Protein AF-A0A397THW5-F1 (afdb_monomer_lite)

Radius of gyration: 15.43 Å; chains: 1; bounding box: 32×43×31 Å

Secondary structure (DSSP, 8-state):
----SSHHHHHTT---SS--S-------------HHHH-SSHHHHHHHHBT--SEEEEEEPTTSS-EEEEEESS-B---S-EE--SS-EEEEES-TT-GGG-EEEE----TTSEE--TTSS-EETTTTEE---TT---

pLDDT: mean 85.93, std 16.81, range [34.38, 98.38]

InterPro domains:
  IPR006571 TLDc domain [PF07534] (16-131)
  IPR006571 TLDc domain [PS51886] (1-138)

Structure (mmCIF, N/CA/C/O backbone):
data_AF-A0A397THW5-F1
#
_entry.id   AF-A0A397THW5-F1
#
loop_
_atom_site.group_PDB
_atom_site.id
_atom_site.type_symbol
_atom_site.label_atom_id
_atom_site.label_alt_id
_atom_site.label_comp_id
_atom_site.label_asym_id
_atom_site.label_entity_id
_atom_site.label_seq_id
_atom_site.pdbx_PDB_ins_code
_atom_site.Cartn_x
_atom_site.Cartn_y
_atom_site.Cartn_z
_atom_site.occupancy
_atom_site.B_iso_or_equiv
_atom_site.auth_seq_id
_atom_site.auth_comp_id
_atom_site.auth_asym_id
_atom_site.auth_atom_id
_atom_site.pdbx_PDB_model_num
ATOM 1 N N . MET A 1 1 ? 6.549 23.067 4.662 1.00 34.38 1 MET A N 1
ATOM 2 C CA . MET A 1 1 ? 5.571 21.996 4.944 1.00 34.38 1 MET A CA 1
ATOM 3 C C . MET A 1 1 ? 4.333 22.335 4.131 1.00 34.38 1 MET A C 1
ATOM 5 O O . MET A 1 1 ? 3.641 23.280 4.478 1.00 34.38 1 MET A O 1
ATOM 9 N N . SER A 1 2 ? 4.160 21.705 2.972 1.00 37.88 2 SER A N 1
ATOM 10 C CA . SER A 1 2 ? 3.080 21.997 2.023 1.00 37.88 2 SER A CA 1
ATOM 11 C C . SER A 1 2 ? 1.840 21.178 2.392 1.00 37.88 2 SER A C 1
ATOM 13 O O . SER A 1 2 ? 1.922 19.960 2.546 1.00 37.88 2 SER A O 1
ATOM 15 N N . THR A 1 3 ? 0.700 21.842 2.584 1.00 41.91 3 THR A N 1
ATOM 16 C CA . THR A 1 3 ? -0.600 21.200 2.812 1.00 41.91 3 THR A CA 1
ATOM 17 C C . THR A 1 3 ? -1.207 20.799 1.471 1.00 41.91 3 THR A C 1
ATOM 19 O O . THR A 1 3 ? -1.371 21.612 0.563 1.00 41.91 3 THR A O 1
ATOM 22 N N . PHE A 1 4 ? -1.539 19.523 1.323 1.00 51.22 4 PHE A N 1
ATOM 23 C CA . PHE A 1 4 ? -2.129 18.981 0.103 1.00 51.22 4 PHE A CA 1
ATOM 24 C C . PHE A 1 4 ? -3.614 18.699 0.346 1.00 51.22 4 PHE A C 1
ATOM 26 O O . PHE A 1 4 ? -3.966 17.980 1.276 1.00 51.22 4 PHE A O 1
ATOM 33 N N . LYS A 1 5 ? -4.492 19.252 -0.499 1.00 56.25 5 LYS A N 1
ATOM 34 C CA . LYS A 1 5 ? -5.951 19.163 -0.316 1.00 56.25 5 LYS A CA 1
ATOM 35 C C . LYS A 1 5 ? -6.543 17.782 -0.670 1.00 56.25 5 LYS A C 1
ATOM 37 O O . LYS A 1 5 ? -7.593 17.440 -0.136 1.00 56.25 5 LYS A O 1
ATOM 42 N N . HIS A 1 6 ? -5.896 16.986 -1.536 1.00 62.47 6 HIS A N 1
ATOM 43 C CA . HIS A 1 6 ? -6.419 15.701 -2.037 1.00 62.47 6 HIS A CA 1
ATOM 44 C C . HIS A 1 6 ? -5.306 14.683 -2.369 1.00 62.47 6 HIS A C 1
ATOM 46 O O . HIS A 1 6 ? -4.223 15.100 -2.781 1.00 62.47 6 HIS A O 1
ATOM 52 N N . PRO A 1 7 ? -5.571 13.359 -2.280 1.00 60.72 7 PRO A N 1
ATOM 53 C CA . PRO A 1 7 ? -4.563 12.311 -2.492 1.00 60.72 7 PRO A CA 1
ATOM 54 C C . PRO A 1 7 ? -3.960 12.273 -3.906 1.00 60.72 7 PRO A C 1
ATOM 56 O O . PRO A 1 7 ? -2.846 11.793 -4.076 1.00 60.72 7 PRO A O 1
ATOM 59 N N . TYR A 1 8 ? -4.640 12.811 -4.922 1.00 63.75 8 TYR A N 1
ATOM 60 C CA . TYR A 1 8 ? -4.096 12.902 -6.286 1.00 63.75 8 TYR A CA 1
ATOM 61 C C . TYR A 1 8 ? -2.912 13.870 -6.388 1.00 63.75 8 TYR A C 1
ATOM 63 O O . TYR A 1 8 ? -1.967 13.607 -7.123 1.00 63.75 8 TYR A O 1
ATOM 71 N N . ASN A 1 9 ? -2.901 14.933 -5.576 1.00 71.94 9 ASN A N 1
ATOM 72 C CA . ASN A 1 9 ? -1.784 15.879 -5.547 1.00 71.94 9 ASN A CA 1
ATOM 73 C C . ASN A 1 9 ? -0.501 15.218 -5.019 1.00 71.94 9 ASN A C 1
ATOM 75 O O . ASN A 1 9 ? 0.595 15.655 -5.357 1.00 71.94 9 ASN A O 1
ATOM 79 N N . TRP A 1 10 ? -0.636 14.170 -4.198 1.00 79.69 10 TRP A N 1
ATOM 80 C CA . TRP A 1 10 ? 0.488 13.369 -3.712 1.00 79.69 10 TRP A CA 1
ATOM 81 C C . TRP A 1 10 ? 1.070 12.470 -4.797 1.00 79.69 10 TRP A C 1
ATOM 83 O O . TRP A 1 10 ? 2.282 12.298 -4.864 1.00 79.69 10 TRP A O 1
ATOM 93 N N . ILE A 1 11 ? 0.209 11.918 -5.655 1.00 79.19 11 ILE A N 1
ATOM 94 C CA . ILE A 1 11 ? 0.622 11.067 -6.776 1.00 79.19 11 ILE A CA 1
ATOM 95 C C . ILE A 1 11 ? 1.362 11.908 -7.816 1.00 79.19 11 ILE A C 1
ATOM 97 O O . ILE A 1 11 ? 2.486 11.579 -8.185 1.00 79.19 11 ILE A O 1
ATOM 101 N N . ASP A 1 12 ? 0.768 13.029 -8.226 1.00 81.31 12 ASP A N 1
ATOM 102 C CA . ASP A 1 12 ? 1.334 13.881 -9.277 1.00 81.31 12 ASP A CA 1
ATOM 103 C C . ASP A 1 12 ? 2.454 14.803 -8.765 1.00 81.31 12 ASP A C 1
ATOM 105 O O . ASP A 1 12 ? 3.083 15.510 -9.551 1.00 81.31 12 ASP A O 1
ATOM 109 N N . LYS A 1 13 ? 2.698 14.826 -7.445 1.00 71.44 13 LYS A N 1
ATOM 110 C CA . LYS A 1 13 ? 3.645 15.733 -6.769 1.00 71.44 13 LYS A CA 1
ATOM 111 C C . LYS A 1 13 ? 3.409 17.210 -7.138 1.00 71.44 13 LYS A C 1
ATOM 113 O O . LYS A 1 13 ? 4.345 18.006 -7.173 1.00 71.44 13 LYS A O 1
ATOM 118 N N . ILE A 1 14 ? 2.157 17.587 -7.413 1.00 66.00 14 ILE A N 1
ATOM 119 C CA . ILE A 1 14 ? 1.796 18.951 -7.813 1.00 66.00 14 ILE A CA 1
ATOM 120 C C . ILE A 1 14 ? 1.754 19.840 -6.567 1.00 66.00 14 ILE A C 1
ATOM 122 O O . ILE A 1 14 ? 0.882 19.694 -5.704 1.00 66.00 14 ILE A O 1
ATOM 126 N N . GLU A 1 15 ? 2.673 20.803 -6.497 1.00 57.22 15 GLU A N 1
ATOM 127 C CA . GLU A 1 15 ? 2.537 21.958 -5.612 1.00 57.22 15 GLU A CA 1
ATOM 128 C C . GLU A 1 15 ? 1.458 22.875 -6.195 1.00 57.22 15 GLU A C 1
ATOM 130 O O . GLU A 1 15 ? 1.571 23.378 -7.314 1.00 57.22 15 GLU A O 1
ATOM 135 N N . ILE A 1 16 ? 0.351 23.036 -5.470 1.00 53.69 16 ILE A N 1
ATOM 136 C CA . ILE A 1 16 ? -0.778 23.842 -5.934 1.00 53.69 16 ILE A CA 1
ATOM 137 C C . ILE A 1 16 ? -0.309 25.296 -6.035 1.00 53.69 16 ILE A C 1
ATOM 139 O O . ILE A 1 16 ? -0.224 25.976 -5.016 1.00 53.69 16 ILE A O 1
ATOM 143 N N . GLN A 1 17 ? -0.040 25.783 -7.247 1.00 47.22 17 GLN A N 1
ATOM 144 C CA . GLN A 1 17 ? 0.037 27.224 -7.479 1.00 47.22 17 GLN A CA 1
ATOM 145 C C . GLN A 1 17 ? -1.161 27.812 -8.219 1.00 47.22 17 GLN A C 1
ATOM 147 O O . GLN A 1 17 ? -1.405 28.980 -7.990 1.00 47.22 17 GLN A O 1
ATOM 152 N N . ASN A 1 18 ? -1.965 27.086 -9.011 1.00 45.00 18 ASN A N 1
ATOM 153 C CA . ASN A 1 18 ? -3.065 27.730 -9.763 1.00 45.00 18 ASN A CA 1
ATOM 154 C C . ASN A 1 18 ? -4.191 26.769 -10.218 1.00 45.00 18 ASN A C 1
ATOM 156 O O . ASN A 1 18 ? -4.503 26.707 -11.404 1.00 45.00 18 ASN A O 1
ATOM 160 N N . TYR A 1 19 ? -4.815 25.996 -9.322 1.00 49.19 19 TYR A N 1
ATOM 161 C CA . TYR A 1 19 ? -5.926 25.098 -9.708 1.00 49.19 19 TYR A CA 1
ATOM 162 C C . TYR A 1 19 ? -7.155 25.245 -8.804 1.00 49.19 19 TYR A C 1
ATOM 164 O O . TYR A 1 19 ? -7.731 24.267 -8.338 1.00 49.19 19 TYR A O 1
ATOM 172 N N . ASP A 1 20 ? -7.555 26.483 -8.514 1.00 52.47 20 ASP A N 1
ATOM 173 C CA . ASP A 1 20 ? -8.619 26.745 -7.537 1.00 52.47 20 ASP A CA 1
ATOM 174 C C . ASP A 1 20 ? -10.061 26.550 -8.047 1.00 52.47 20 ASP A C 1
ATOM 176 O O . ASP A 1 20 ? -10.975 26.748 -7.261 1.00 52.47 20 ASP A O 1
ATOM 180 N N . ASN A 1 21 ? -10.337 26.109 -9.287 1.00 48.56 21 ASN A N 1
ATOM 181 C CA . ASN A 1 21 ? -11.726 26.155 -9.799 1.00 48.56 21 ASN A CA 1
ATOM 182 C C . ASN A 1 21 ? -12.295 24.917 -10.513 1.00 48.56 21 ASN A C 1
ATOM 184 O O . ASN A 1 21 ? -13.396 24.998 -11.053 1.00 48.56 21 ASN A O 1
ATOM 188 N N . VAL A 1 22 ? -11.654 23.746 -10.476 1.00 47.28 22 VAL A N 1
ATOM 189 C CA . VAL A 1 22 ? -12.297 22.517 -10.979 1.00 47.28 22 VAL A CA 1
ATOM 190 C C . VAL A 1 22 ? -11.992 21.358 -10.043 1.00 47.28 22 VAL A C 1
ATOM 192 O O . VAL A 1 22 ? -10.833 21.083 -9.747 1.00 47.28 22 VAL A O 1
ATOM 195 N N . ARG A 1 23 ? -13.035 20.640 -9.606 1.00 57.50 23 ARG A N 1
ATOM 196 C CA . ARG A 1 23 ? -12.937 19.296 -9.010 1.00 57.50 23 ARG A CA 1
ATOM 197 C C . ARG A 1 23 ? -12.432 18.300 -10.065 1.00 57.50 23 ARG A C 1
ATOM 199 O O . ARG A 1 23 ? -13.153 17.392 -10.465 1.00 57.50 23 ARG A O 1
ATOM 206 N N . TYR A 1 24 ? -11.226 18.510 -10.576 1.00 60.78 24 TYR A N 1
ATOM 207 C CA . TYR A 1 24 ? -10.581 17.600 -11.502 1.00 60.78 24 TYR A CA 1
ATOM 208 C C . TYR A 1 24 ? -9.935 16.495 -10.675 1.00 60.78 24 TYR A C 1
ATOM 210 O O . TYR A 1 24 ? -8.941 16.712 -9.987 1.00 60.78 24 TYR A O 1
ATOM 218 N N . THR A 1 25 ? -10.543 15.314 -10.692 1.00 66.06 25 THR A N 1
ATOM 219 C CA . THR A 1 25 ? -9.930 14.098 -10.162 1.00 66.06 25 THR A CA 1
ATOM 220 C C . THR A 1 25 ? -9.479 13.267 -11.362 1.00 66.06 25 THR A C 1
ATOM 222 O O . THR A 1 25 ? -10.320 12.579 -11.945 1.00 66.06 25 THR A O 1
ATOM 225 N N . PRO A 1 26 ? -8.195 13.336 -11.770 1.00 78.38 26 PRO A N 1
ATOM 226 C CA . PRO A 1 26 ? -7.704 12.648 -12.971 1.00 78.38 26 PRO A CA 1
ATOM 227 C C . PRO A 1 26 ? -7.829 11.125 -12.892 1.00 78.38 26 PRO A C 1
ATOM 229 O O . PRO A 1 26 ? -7.730 10.428 -13.899 1.00 78.38 26 PRO A O 1
ATOM 232 N N . TYR A 1 27 ? -8.058 10.604 -11.691 1.00 81.56 27 TYR A N 1
ATOM 233 C CA . TYR A 1 27 ? -8.062 9.187 -11.406 1.00 81.56 27 TYR A CA 1
ATOM 234 C C . TYR A 1 27 ? -9.432 8.735 -10.907 1.00 81.56 27 TYR A C 1
ATOM 236 O O . TYR A 1 27 ? -10.091 9.398 -10.102 1.00 81.56 27 TYR A O 1
ATOM 244 N N . LYS A 1 28 ? -9.826 7.543 -11.353 1.00 87.00 28 LYS A N 1
AT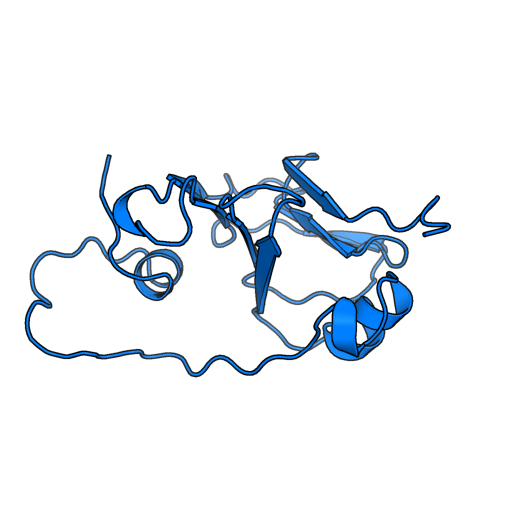OM 245 C CA . LYS A 1 28 ? -10.980 6.809 -10.842 1.00 87.00 28 LYS A CA 1
ATOM 246 C C . LYS A 1 28 ? -10.481 5.671 -9.961 1.00 87.00 28 LYS A C 1
ATOM 248 O O . LYS A 1 28 ? -9.896 4.713 -10.463 1.00 87.00 28 LYS A O 1
ATOM 253 N N . PHE A 1 29 ? -10.740 5.752 -8.661 1.00 89.00 29 PHE A N 1
ATOM 254 C CA . PHE A 1 29 ? -10.429 4.654 -7.750 1.00 89.00 29 PHE A CA 1
ATOM 255 C C . PHE A 1 29 ? -11.501 3.567 -7.810 1.00 89.00 29 PHE A C 1
ATOM 257 O O . PHE A 1 29 ? -12.691 3.842 -7.668 1.00 89.00 29 PHE A O 1
ATOM 264 N N . ASN A 1 30 ? -11.059 2.320 -7.967 1.00 94.25 30 ASN A N 1
ATOM 265 C CA . ASN A 1 30 ? -11.904 1.135 -7.865 1.00 94.25 30 ASN A CA 1
ATOM 266 C C . ASN A 1 30 ? -11.447 0.312 -6.654 1.00 94.25 30 ASN A C 1
ATOM 268 O O . ASN A 1 30 ? -10.264 0.003 -6.522 1.00 94.25 30 ASN A O 1
ATOM 272 N N . LEU A 1 31 ? -12.377 -0.052 -5.768 1.00 97.00 31 LEU A N 1
ATOM 273 C CA . LEU A 1 31 ? -12.061 -0.838 -4.574 1.00 97.00 31 LEU A CA 1
ATOM 274 C C . LEU A 1 31 ? -11.767 -2.302 -4.940 1.00 97.00 31 LEU A C 1
ATOM 276 O O . LEU A 1 31 ? -12.690 -3.065 -5.232 1.00 97.00 31 LEU A O 1
ATOM 280 N N . LEU A 1 32 ? -10.496 -2.703 -4.861 1.00 98.12 32 LEU A N 1
ATOM 281 C CA . LEU A 1 32 ? -10.051 -4.076 -5.142 1.00 98.12 32 LEU A CA 1
ATOM 282 C C . LEU A 1 32 ? -10.297 -5.031 -3.965 1.00 98.12 32 LEU A C 1
ATOM 284 O O . LEU A 1 32 ? -10.872 -6.104 -4.147 1.00 98.12 32 LEU A O 1
ATOM 288 N N . TYR A 1 33 ? -9.902 -4.617 -2.761 1.00 97.88 33 TYR A N 1
ATOM 289 C CA . TYR A 1 33 ? -9.907 -5.429 -1.544 1.00 97.88 33 TYR A CA 1
ATOM 290 C C . TYR A 1 33 ? -10.367 -4.607 -0.339 1.00 97.88 33 TYR A C 1
ATOM 292 O O . TYR A 1 33 ? -9.976 -3.451 -0.181 1.00 97.88 33 TYR A O 1
ATOM 300 N N . CYS A 1 34 ? -11.169 -5.214 0.532 1.00 97.38 34 CYS A N 1
ATOM 301 C CA . CYS A 1 34 ? -11.518 -4.679 1.840 1.00 97.38 34 CYS A CA 1
ATOM 302 C C . CYS A 1 34 ? -11.564 -5.824 2.856 1.00 97.38 34 CYS A C 1
ATOM 304 O O . CYS A 1 34 ? -12.355 -6.746 2.689 1.00 97.38 34 CYS A O 1
ATOM 306 N N . ALA A 1 35 ? -10.757 -5.758 3.919 1.00 95.44 35 ALA A N 1
ATOM 307 C CA . ALA A 1 35 ? -10.611 -6.855 4.883 1.00 95.44 35 ALA A CA 1
ATOM 308 C C . ALA A 1 35 ? -11.944 -7.315 5.506 1.00 95.44 35 ALA A C 1
ATOM 310 O O . ALA A 1 35 ? -12.160 -8.511 5.675 1.00 95.44 35 ALA A O 1
ATOM 311 N N . SER A 1 36 ? -12.868 -6.388 5.785 1.00 95.00 36 SER A N 1
ATOM 312 C CA . SER A 1 36 ? -14.193 -6.714 6.335 1.00 95.00 36 SER A CA 1
ATOM 313 C C . SER A 1 36 ? -15.144 -7.373 5.330 1.00 95.00 36 SER A C 1
ATOM 315 O O . SER A 1 36 ? -16.128 -7.979 5.741 1.00 95.00 36 SER A O 1
ATOM 317 N N . ARG A 1 37 ? -14.875 -7.252 4.023 1.00 97.56 37 ARG A N 1
ATOM 318 C CA . ARG A 1 37 ? -15.682 -7.838 2.940 1.00 97.56 37 ARG A CA 1
ATOM 319 C C . ARG A 1 37 ? -15.070 -9.127 2.399 1.00 97.56 37 ARG A C 1
ATOM 321 O O . ARG A 1 37 ? -15.786 -10.080 2.127 1.00 97.56 37 ARG A O 1
ATOM 328 N N . ASP A 1 38 ? -13.759 -9.119 2.186 1.00 96.81 38 ASP A N 1
ATOM 329 C CA . ASP A 1 38 ? -13.032 -10.143 1.432 1.00 96.81 38 ASP A CA 1
ATOM 330 C C . ASP A 1 38 ? -12.241 -11.104 2.341 1.00 96.81 38 ASP A C 1
ATOM 332 O O . ASP A 1 38 ? -11.649 -12.062 1.847 1.00 96.81 38 ASP A O 1
ATOM 336 N N . GLY A 1 39 ? -12.256 -10.868 3.658 1.00 94.75 39 GLY A N 1
ATOM 337 C CA . GLY A 1 39 ? -11.515 -11.631 4.661 1.00 94.75 39 GLY A CA 1
ATOM 338 C C . GLY A 1 39 ? -10.157 -11.006 4.979 1.00 94.75 39 GLY A C 1
ATOM 339 O O . GLY A 1 39 ? -9.446 -10.545 4.092 1.00 94.75 39 GLY A O 1
ATOM 340 N N . ASN A 1 40 ? -9.781 -11.008 6.257 1.00 92.75 40 ASN A N 1
ATOM 341 C CA . ASN A 1 40 ? -8.565 -10.367 6.756 1.00 92.75 40 ASN A CA 1
ATOM 342 C C . ASN A 1 40 ? -7.349 -11.312 6.674 1.00 92.75 40 ASN A C 1
ATOM 344 O O . ASN A 1 40 ? -6.822 -11.729 7.701 1.00 92.75 40 ASN A O 1
ATOM 348 N N . THR A 1 41 ? -6.930 -11.697 5.461 1.00 95.06 41 THR A N 1
ATOM 349 C CA . THR A 1 41 ? -5.786 -12.612 5.245 1.00 95.06 41 THR A CA 1
ATOM 350 C C . THR A 1 41 ? -4.876 -12.157 4.101 1.00 95.06 41 THR A C 1
ATOM 352 O O . THR A 1 41 ? -5.345 -11.528 3.150 1.00 95.06 41 THR A O 1
ATOM 355 N N . ALA A 1 42 ? -3.591 -12.540 4.145 1.00 95.06 42 ALA A N 1
ATOM 356 C CA . ALA A 1 42 ? -2.634 -12.289 3.056 1.00 95.06 42 ALA A CA 1
ATOM 357 C C . ALA A 1 42 ? -3.132 -12.889 1.735 1.00 95.06 42 ALA A C 1
ATOM 359 O O . ALA A 1 42 ? -3.149 -12.223 0.704 1.00 95.06 42 ALA A O 1
ATOM 360 N N . ALA A 1 43 ? -3.632 -14.127 1.787 1.00 96.06 43 ALA A N 1
ATOM 361 C CA . ALA A 1 43 ? -4.171 -14.818 0.623 1.00 96.06 43 ALA A CA 1
ATOM 362 C C . ALA A 1 43 ? -5.348 -14.059 -0.017 1.00 96.06 43 ALA A C 1
ATOM 364 O O . ALA A 1 43 ? -5.419 -13.951 -1.242 1.00 96.06 43 ALA A O 1
ATOM 365 N N . ALA A 1 44 ? -6.263 -13.504 0.787 1.00 96.88 44 ALA A N 1
ATOM 366 C CA . ALA A 1 44 ? -7.374 -12.700 0.278 1.00 96.88 44 ALA A CA 1
ATOM 367 C C . ALA A 1 44 ? -6.896 -11.387 -0.360 1.00 96.88 44 ALA A C 1
ATOM 369 O O . ALA A 1 44 ? -7.393 -11.012 -1.427 1.00 96.88 44 ALA A O 1
ATOM 370 N N . PHE A 1 45 ? -5.915 -10.722 0.258 1.00 97.12 45 PHE A N 1
ATOM 371 C CA . PHE A 1 45 ? -5.287 -9.523 -0.291 1.00 97.12 45 PHE A CA 1
ATOM 372 C C . PHE A 1 45 ? -4.626 -9.808 -1.647 1.00 97.12 45 PHE A C 1
ATOM 374 O O . PHE A 1 45 ? -5.011 -9.202 -2.648 1.00 97.12 45 PHE A O 1
ATOM 381 N N . HIS A 1 46 ? -3.710 -10.777 -1.716 1.00 97.31 46 HIS A N 1
ATOM 382 C CA . HIS A 1 46 ? -2.972 -11.102 -2.940 1.00 97.31 46 HIS A CA 1
ATOM 383 C C . HIS A 1 46 ? -3.884 -11.575 -4.070 1.00 97.31 46 HIS A C 1
ATOM 385 O O . HIS A 1 46 ? -3.759 -11.115 -5.203 1.00 97.31 46 HIS A O 1
ATOM 391 N N . LYS A 1 47 ? -4.909 -12.382 -3.760 1.00 98.12 47 LYS A N 1
ATOM 392 C CA . LYS A 1 47 ? -5.918 -12.807 -4.744 1.00 98.12 47 LYS A CA 1
ATOM 393 C C . LYS A 1 47 ? -6.615 -11.632 -5.443 1.00 98.12 47 LYS A C 1
ATOM 395 O O . LYS A 1 47 ? -7.096 -11.783 -6.567 1.00 98.12 47 LYS A O 1
ATOM 400 N N . LYS A 1 48 ? -6.734 -10.480 -4.778 1.00 98.19 48 LYS A N 1
ATOM 401 C CA . LYS A 1 48 ? -7.446 -9.299 -5.289 1.00 98.19 48 LYS A CA 1
ATOM 402 C C . LYS A 1 48 ? -6.513 -8.225 -5.845 1.00 98.19 48 LYS A C 1
ATOM 404 O O . LYS A 1 48 ? -6.893 -7.560 -6.809 1.00 98.19 48 LYS A O 1
ATOM 409 N N . CYS A 1 49 ? -5.344 -8.047 -5.239 1.00 97.81 49 CYS A N 1
ATOM 410 C CA . CYS A 1 49 ? -4.464 -6.903 -5.469 1.00 97.81 49 CYS A CA 1
ATOM 411 C C . CYS A 1 49 ? -3.256 -7.210 -6.356 1.00 97.81 49 CYS A C 1
ATOM 413 O O . CYS A 1 49 ? -2.701 -6.273 -6.934 1.00 97.81 49 CYS A O 1
ATOM 415 N N . ASP A 1 50 ? -2.859 -8.477 -6.496 1.00 98.38 50 ASP A N 1
ATOM 416 C CA . ASP A 1 50 ? -1.695 -8.812 -7.311 1.00 98.38 50 ASP A CA 1
ATOM 417 C C . ASP A 1 50 ? -1.941 -8.522 -8.797 1.00 98.38 50 ASP A C 1
ATOM 419 O O . ASP A 1 50 ? -3.027 -8.762 -9.341 1.00 98.38 50 ASP A O 1
ATOM 423 N N . ASN A 1 51 ? -0.904 -8.003 -9.455 1.00 98.00 51 ASN A N 1
ATOM 424 C CA . ASN A 1 51 ? -0.859 -7.665 -10.877 1.00 98.00 51 ASN A CA 1
ATOM 425 C C . ASN A 1 51 ? -1.952 -6.671 -11.315 1.00 98.00 51 ASN A C 1
ATOM 427 O O . ASN A 1 51 ? -2.458 -6.721 -12.438 1.00 98.00 51 ASN A O 1
ATOM 431 N N . LYS A 1 52 ? -2.381 -5.784 -10.404 1.00 97.44 52 LYS A N 1
ATOM 432 C CA . LYS A 1 52 ? -3.372 -4.723 -10.679 1.00 97.44 52 LYS A CA 1
ATOM 433 C C . LYS A 1 52 ? -2.748 -3.361 -10.973 1.00 97.44 52 LYS A C 1
ATOM 435 O O . LYS A 1 52 ? -3.484 -2.393 -11.151 1.00 97.44 52 LYS A O 1
ATOM 440 N N . GLY A 1 53 ? -1.420 -3.294 -11.048 1.00 96.19 53 GLY A N 1
ATOM 441 C CA . GLY A 1 53 ? -0.693 -2.039 -11.167 1.00 96.19 53 GLY A CA 1
ATOM 442 C C . GLY A 1 53 ? -0.806 -1.183 -9.905 1.00 96.19 53 GLY A C 1
ATOM 443 O O . GLY A 1 53 ? -0.987 -1.695 -8.789 1.00 96.19 53 GLY A O 1
ATOM 444 N N . ALA A 1 54 ? -0.686 0.128 -10.117 1.00 96.38 54 ALA A N 1
ATOM 445 C CA . ALA A 1 54 ? -0.596 1.101 -9.045 1.00 96.38 54 ALA A CA 1
ATOM 446 C C . ALA A 1 54 ? -1.826 1.062 -8.134 1.00 96.38 54 ALA A C 1
ATOM 448 O O . ALA A 1 54 ? -2.971 1.000 -8.590 1.00 96.38 5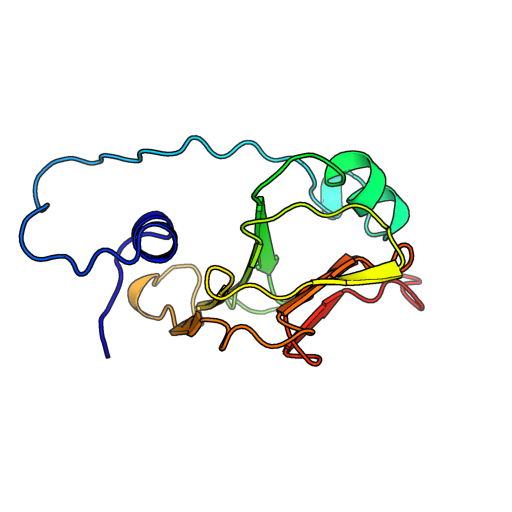4 ALA A O 1
ATOM 449 N N . ASN A 1 55 ? -1.596 1.113 -6.826 1.00 95.12 55 ASN A N 1
ATOM 450 C CA . ASN A 1 55 ? -2.660 1.031 -5.837 1.00 95.12 55 ASN A CA 1
ATOM 451 C C . ASN A 1 55 ? -2.384 1.913 -4.623 1.00 95.12 55 ASN A C 1
ATOM 453 O O . ASN A 1 55 ? -1.243 2.212 -4.278 1.00 95.12 55 ASN A O 1
ATOM 457 N N . ILE A 1 56 ? -3.470 2.311 -3.967 1.00 96.69 56 ILE A N 1
ATOM 458 C CA . ILE A 1 56 ? -3.441 3.002 -2.686 1.00 96.69 56 ILE A CA 1
ATOM 459 C C . ILE A 1 56 ? -4.040 2.093 -1.617 1.00 96.69 56 ILE A C 1
ATOM 461 O O . ILE A 1 56 ? -5.101 1.494 -1.801 1.00 96.69 56 ILE A O 1
ATOM 465 N N . VAL A 1 57 ? -3.346 1.996 -0.493 1.00 97.56 57 VAL A N 1
ATOM 466 C CA . VAL A 1 57 ? -3.748 1.229 0.680 1.00 97.56 57 VAL A CA 1
ATOM 467 C C . VAL A 1 57 ? -4.204 2.212 1.745 1.00 97.56 57 VAL A C 1
ATOM 469 O O . VAL A 1 57 ? -3.496 3.169 2.048 1.00 97.56 57 VAL A O 1
ATOM 472 N N . VAL A 1 58 ? -5.386 1.969 2.310 1.00 96.69 58 VAL A N 1
ATOM 473 C CA . VAL A 1 58 ? -5.988 2.792 3.365 1.00 96.69 58 VAL A CA 1
ATOM 474 C C . VAL A 1 58 ? -6.303 1.897 4.556 1.00 96.69 58 VAL A C 1
ATOM 476 O O . VAL A 1 58 ? -7.024 0.909 4.424 1.00 96.69 58 VAL A O 1
ATOM 479 N N . ILE A 1 59 ? -5.766 2.248 5.720 1.00 96.06 59 ILE A N 1
ATOM 480 C CA . ILE A 1 59 ? -5.863 1.478 6.959 1.00 96.06 59 ILE A CA 1
ATOM 481 C C . ILE A 1 59 ? -6.463 2.384 8.030 1.00 96.06 59 ILE A C 1
ATOM 483 O O . ILE A 1 59 ? -5.923 3.446 8.339 1.00 96.06 59 ILE A O 1
ATOM 487 N N . LYS A 1 60 ? -7.579 1.954 8.619 1.00 94.75 60 LYS A N 1
ATOM 488 C CA . LYS A 1 60 ? -8.175 2.614 9.783 1.00 94.75 60 LYS A CA 1
ATOM 489 C C . LYS A 1 60 ? -7.650 1.963 11.058 1.00 94.75 60 LYS A C 1
ATOM 491 O O . LYS A 1 60 ? -7.773 0.750 11.219 1.00 94.75 60 LYS A O 1
ATOM 496 N N . ILE A 1 61 ? -7.134 2.769 11.980 1.00 93.94 61 ILE A N 1
ATOM 497 C CA . ILE A 1 61 ? -6.697 2.278 13.288 1.00 93.94 61 ILE A CA 1
ATOM 498 C C . ILE A 1 61 ? -7.926 1.988 14.162 1.00 93.94 61 ILE A C 1
ATOM 500 O O . ILE A 1 61 ? -8.849 2.801 14.262 1.00 93.94 61 ILE A O 1
ATOM 504 N N . LYS A 1 62 ? -7.964 0.803 14.782 1.00 92.94 62 LYS A N 1
ATOM 505 C CA . LYS A 1 62 ? -9.061 0.396 15.672 1.00 92.94 62 LYS A CA 1
ATOM 506 C C . LYS A 1 62 ? -9.167 1.381 16.841 1.00 92.94 62 LYS A C 1
ATOM 508 O O . LYS A 1 62 ? -8.156 1.787 17.401 1.00 92.94 62 LYS A O 1
ATOM 513 N N . ASN A 1 63 ? -10.396 1.748 17.206 1.00 94.50 63 ASN A N 1
ATOM 514 C CA . ASN A 1 63 ? -10.694 2.684 18.299 1.00 94.50 63 ASN A CA 1
ATOM 515 C C . ASN A 1 63 ? -10.048 4.077 18.143 1.00 94.50 63 ASN A C 1
ATOM 517 O O . ASN A 1 63 ? -9.790 4.753 19.134 1.00 94.50 63 ASN A O 1
ATOM 521 N N . SER A 1 64 ? -9.798 4.510 16.905 1.00 94.25 64 SER A N 1
ATOM 522 C CA . SER A 1 64 ? -9.243 5.825 16.592 1.00 94.25 64 SER A CA 1
ATOM 523 C C . SER A 1 64 ? -9.877 6.405 15.322 1.00 94.25 64 SER A C 1
ATOM 525 O O . SER A 1 64 ? -10.399 5.675 14.470 1.00 94.25 64 SER A O 1
ATOM 527 N N . ASP A 1 65 ? -9.825 7.731 15.193 1.00 92.88 65 ASP A N 1
ATOM 528 C CA . ASP A 1 65 ? -10.130 8.447 13.948 1.00 92.88 65 ASP A CA 1
ATOM 529 C C . ASP A 1 65 ? -8.918 8.541 13.012 1.00 92.88 65 ASP A C 1
ATOM 531 O O . ASP A 1 65 ? -9.030 9.090 11.913 1.00 92.88 65 ASP A O 1
ATOM 535 N N . GLN A 1 66 ? -7.781 7.976 13.424 1.00 94.69 66 GLN A N 1
ATOM 536 C CA . GLN A 1 66 ? -6.562 7.944 12.639 1.00 94.69 66 GLN A CA 1
ATOM 537 C C . GLN A 1 66 ? -6.685 6.999 11.438 1.00 94.69 66 GLN A C 1
ATOM 539 O O . GLN A 1 66 ? -7.108 5.841 11.550 1.00 94.69 66 GLN A O 1
ATOM 544 N N . ILE A 1 67 ? -6.235 7.499 10.291 1.00 95.62 67 ILE A N 1
ATOM 545 C CA . ILE A 1 67 ? -6.049 6.740 9.058 1.00 95.62 67 ILE A CA 1
ATOM 546 C C . ILE A 1 67 ? -4.564 6.772 8.710 1.00 95.62 67 ILE A C 1
ATOM 548 O O . ILE A 1 67 ? -3.938 7.829 8.745 1.00 95.62 67 ILE A O 1
ATOM 552 N N . ILE A 1 68 ? -4.005 5.624 8.350 1.00 96.62 68 ILE A N 1
ATOM 553 C CA . ILE A 1 68 ? -2.672 5.521 7.751 1.00 96.62 68 ILE A CA 1
ATOM 554 C C . ILE A 1 68 ? -2.777 4.806 6.410 1.00 96.62 68 ILE A C 1
ATOM 556 O O . ILE A 1 68 ? -3.792 4.177 6.104 1.00 96.62 68 ILE A O 1
ATOM 560 N N . GLY A 1 69 ? -1.735 4.882 5.599 1.00 96.88 69 GLY A N 1
ATOM 561 C CA . GLY A 1 69 ? -1.739 4.197 4.322 1.00 96.88 69 GLY A CA 1
ATOM 562 C C . GLY A 1 69 ? -0.498 4.459 3.501 1.00 96.88 69 GLY A C 1
ATOM 563 O O . GLY A 1 69 ? 0.443 5.110 3.952 1.00 96.88 69 GLY A O 1
ATOM 564 N N . GLY A 1 70 ? -0.519 3.958 2.274 1.00 97.06 70 GLY A N 1
ATOM 565 C CA . GLY A 1 70 ? 0.566 4.164 1.332 1.00 97.06 70 GLY A CA 1
ATOM 566 C C . GLY A 1 70 ? 0.138 3.940 -0.105 1.00 97.06 70 GLY A C 1
ATOM 567 O O . GLY A 1 70 ? -0.849 3.258 -0.379 1.00 97.06 70 GLY A O 1
ATOM 568 N N . TYR A 1 71 ? 0.881 4.545 -1.018 1.00 97.38 71 TYR A N 1
ATOM 569 C CA . TYR A 1 71 ? 0.725 4.390 -2.453 1.00 97.38 71 TYR A CA 1
ATOM 570 C C . TYR A 1 71 ? 1.884 3.574 -3.011 1.00 97.38 71 TYR A C 1
ATOM 572 O O . TYR A 1 71 ? 3.054 3.911 -2.811 1.00 97.38 71 TYR A O 1
ATOM 580 N N . ASN A 1 72 ? 1.546 2.489 -3.701 1.00 97.44 72 ASN A N 1
ATOM 581 C CA . ASN A 1 72 ? 2.475 1.676 -4.462 1.00 97.44 72 ASN A CA 1
ATOM 582 C C . ASN A 1 72 ? 2.313 2.039 -5.951 1.00 97.44 72 ASN A C 1
ATOM 584 O O . ASN A 1 72 ? 1.271 1.710 -6.516 1.00 97.44 72 ASN A O 1
ATOM 588 N N . PRO A 1 73 ? 3.301 2.698 -6.590 1.00 97.00 73 PRO A N 1
ATOM 589 C CA . PRO A 1 73 ? 3.253 3.035 -8.016 1.00 97.00 73 PRO A CA 1
ATOM 590 C C . PRO A 1 73 ? 3.532 1.832 -8.927 1.00 97.00 73 PRO A C 1
ATOM 592 O O . PRO A 1 73 ? 3.354 1.925 -10.138 1.00 97.00 73 PRO A O 1
ATOM 595 N N . LEU A 1 74 ? 4.029 0.731 -8.359 1.00 96.50 74 LEU A N 1
ATOM 596 C CA . LEU A 1 74 ? 4.288 -0.521 -9.058 1.00 96.50 74 LEU A CA 1
ATOM 597 C C . LEU A 1 74 ? 3.036 -1.401 -8.952 1.00 96.50 74 LEU A C 1
ATOM 599 O O . LEU A 1 74 ? 1.916 -0.913 -8.972 1.00 96.50 74 LEU A O 1
ATOM 603 N N . GLU A 1 75 ? 3.218 -2.703 -8.803 1.00 96.69 75 GLU A N 1
ATOM 604 C CA . GLU A 1 75 ? 2.169 -3.664 -8.487 1.00 96.69 75 GLU A CA 1
ATOM 605 C C . GLU A 1 75 ? 2.595 -4.504 -7.280 1.00 96.69 75 GLU A C 1
ATOM 607 O O . GLU A 1 75 ? 3.784 -4.581 -6.953 1.00 96.69 75 GLU A O 1
ATOM 612 N N . TRP A 1 76 ? 1.627 -5.146 -6.631 1.00 97.81 76 TRP A N 1
ATOM 613 C CA . TRP A 1 76 ? 1.902 -6.322 -5.804 1.00 97.81 76 TRP A CA 1
ATOM 614 C C . TRP A 1 76 ? 1.962 -7.546 -6.717 1.00 97.81 76 TRP A C 1
ATOM 616 O O . TRP A 1 76 ? 1.260 -7.585 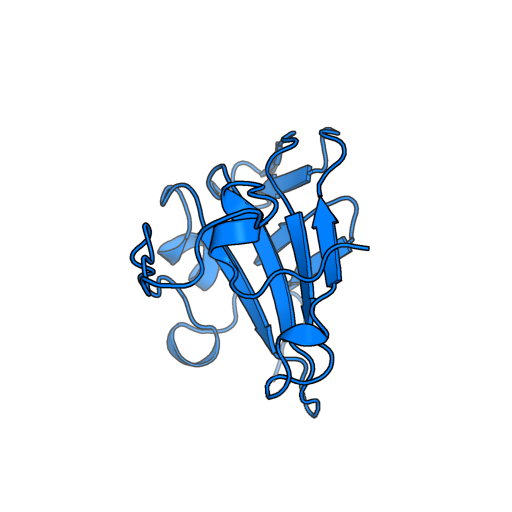-7.726 1.00 97.81 76 TRP A O 1
ATOM 626 N N . ASN A 1 77 ? 2.809 -8.522 -6.409 1.00 96.81 77 ASN A N 1
ATOM 627 C CA . ASN A 1 77 ? 2.997 -9.690 -7.276 1.00 96.81 77 ASN A CA 1
ATOM 628 C C . ASN A 1 77 ? 3.429 -10.965 -6.534 1.00 96.81 77 ASN A C 1
ATOM 630 O O . ASN A 1 77 ? 3.795 -11.935 -7.195 1.00 96.81 77 ASN A O 1
ATOM 634 N N . SER A 1 78 ? 3.431 -10.963 -5.195 1.00 97.06 78 SER A N 1
ATOM 635 C CA . SER A 1 78 ? 3.841 -12.117 -4.378 1.00 97.06 78 SER A CA 1
ATOM 636 C C . SER A 1 78 ? 5.197 -12.731 -4.771 1.00 97.06 78 SER A C 1
ATOM 638 O O . SER A 1 78 ? 5.383 -13.937 -4.646 1.00 97.06 78 SER A O 1
ATOM 640 N N . SER A 1 79 ? 6.142 -11.937 -5.289 1.00 97.25 79 SER A N 1
ATOM 641 C CA . SER A 1 79 ? 7.420 -12.456 -5.794 1.00 97.25 79 SER A CA 1
ATOM 642 C C . SER A 1 79 ? 8.445 -12.778 -4.707 1.00 97.25 79 SER A C 1
ATOM 644 O O . SER A 1 79 ? 9.544 -13.214 -5.031 1.00 97.25 79 SER A O 1
ATOM 646 N N . ASP A 1 80 ? 8.120 -12.522 -3.440 1.00 97.19 80 ASP A N 1
ATOM 647 C CA . ASP A 1 80 ? 9.024 -12.634 -2.294 1.00 97.19 80 ASP A CA 1
ATOM 648 C C . ASP A 1 80 ? 10.296 -11.778 -2.432 1.00 97.19 80 ASP A C 1
ATOM 650 O O . ASP A 1 80 ? 11.372 -12.118 -1.940 1.00 97.19 80 ASP A O 1
ATOM 654 N N . THR A 1 81 ? 10.165 -10.620 -3.089 1.00 96.88 81 THR A N 1
ATOM 655 C CA . THR A 1 81 ? 11.264 -9.672 -3.316 1.00 96.88 81 THR A CA 1
ATOM 656 C C . THR A 1 81 ? 10.913 -8.254 -2.890 1.00 96.88 81 THR A C 1
ATOM 658 O O . THR A 1 81 ? 9.754 -7.833 -2.931 1.00 96.88 81 THR A O 1
ATOM 661 N N . ASP A 1 82 ? 11.949 -7.477 -2.599 1.00 97.31 82 ASP A N 1
ATOM 662 C CA . ASP A 1 82 ? 11.843 -6.038 -2.393 1.00 97.31 82 ASP A CA 1
ATOM 663 C C . ASP A 1 82 ? 11.944 -5.278 -3.728 1.00 97.31 82 ASP A C 1
ATOM 665 O O . ASP A 1 82 ? 12.562 -5.743 -4.691 1.00 97.31 82 ASP A O 1
ATOM 669 N N . ARG A 1 83 ? 11.314 -4.103 -3.807 1.00 96.94 83 ARG A N 1
ATOM 670 C CA . ARG A 1 83 ? 11.282 -3.253 -4.999 1.00 96.94 83 ARG A CA 1
ATOM 671 C C . ARG A 1 83 ? 1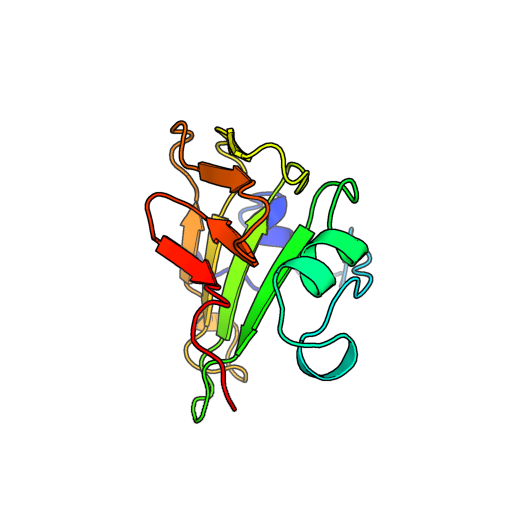1.580 -1.801 -4.645 1.00 96.94 83 ARG A C 1
ATOM 673 O O . ARG A 1 83 ? 10.921 -1.196 -3.798 1.00 96.94 83 ARG A O 1
ATOM 680 N N . ALA A 1 84 ? 12.541 -1.224 -5.363 1.00 97.50 84 ALA A N 1
ATOM 681 C CA . ALA A 1 84 ? 12.906 0.182 -5.253 1.00 97.50 84 ALA A CA 1
ATOM 682 C C . ALA A 1 84 ? 11.974 1.082 -6.071 1.00 97.50 84 ALA A C 1
ATOM 684 O O . ALA A 1 84 ? 11.679 0.794 -7.230 1.00 97.50 84 ALA A O 1
ATOM 685 N N . THR A 1 85 ? 11.557 2.209 -5.493 1.00 97.19 85 THR A N 1
ATOM 686 C CA . THR A 1 85 ? 10.886 3.294 -6.222 1.00 97.19 85 THR A CA 1
ATOM 687 C C . THR A 1 85 ? 10.953 4.599 -5.429 1.00 97.19 85 THR A C 1
ATOM 689 O O . THR A 1 85 ? 10.895 4.583 -4.203 1.00 97.19 85 THR A O 1
ATOM 692 N N . LYS A 1 86 ? 11.078 5.738 -6.122 1.00 96.06 86 LYS A N 1
ATOM 693 C CA . LYS A 1 86 ? 11.005 7.095 -5.536 1.00 96.06 86 LYS A CA 1
ATOM 694 C C . LYS A 1 86 ? 9.592 7.690 -5.585 1.00 96.06 86 LYS A C 1
ATOM 696 O O . LYS A 1 86 ? 9.368 8.821 -5.147 1.00 96.06 86 LYS A O 1
ATOM 701 N N . ASP A 1 87 ? 8.654 6.951 -6.165 1.00 95.88 87 ASP A N 1
ATOM 702 C CA . ASP A 1 87 ? 7.287 7.413 -6.403 1.00 95.88 87 ASP A CA 1
ATOM 703 C C . ASP A 1 87 ? 6.282 6.766 -5.449 1.00 95.88 87 ASP A C 1
ATOM 705 O O . ASP A 1 87 ? 5.107 7.123 -5.467 1.00 95.88 87 ASP A O 1
ATOM 709 N N . SER A 1 88 ? 6.728 5.850 -4.579 1.00 96.75 88 SER A N 1
ATOM 710 C CA . SER A 1 88 ? 5.915 5.420 -3.445 1.00 96.75 88 SER A CA 1
ATOM 711 C C . SER A 1 88 ? 5.946 6.454 -2.329 1.00 96.75 88 SER A C 1
ATOM 713 O O . SER A 1 88 ? 6.916 7.197 -2.141 1.00 96.75 88 SER A O 1
ATOM 715 N N . PHE A 1 89 ? 4.866 6.478 -1.562 1.00 96.00 89 PHE A N 1
ATOM 716 C CA . PHE A 1 89 ? 4.761 7.286 -0.360 1.00 96.00 89 PHE A CA 1
ATOM 717 C C . PHE A 1 89 ? 3.887 6.595 0.674 1.00 96.00 89 PHE A C 1
ATOM 719 O O . PHE A 1 89 ? 3.028 5.780 0.338 1.00 96.00 89 PHE A O 1
ATOM 726 N N . ILE A 1 90 ? 4.084 6.968 1.930 1.00 96.94 90 ILE A N 1
ATOM 727 C CA . ILE A 1 90 ? 3.187 6.655 3.038 1.00 96.94 90 ILE A CA 1
ATOM 728 C C . ILE A 1 90 ? 2.540 7.938 3.540 1.00 96.94 90 ILE A C 1
ATOM 730 O O . ILE A 1 90 ? 3.099 9.028 3.399 1.00 96.94 90 ILE A O 1
ATOM 734 N N . PHE A 1 91 ? 1.364 7.819 4.140 1.00 95.06 91 PHE A N 1
ATOM 735 C CA . PHE A 1 91 ? 0.667 8.954 4.722 1.00 95.06 91 PHE A CA 1
ATOM 736 C C . PHE A 1 91 ? -0.005 8.595 6.044 1.00 95.06 91 PHE A C 1
ATOM 738 O O . PHE A 1 91 ? -0.320 7.435 6.322 1.00 95.06 91 PHE A O 1
ATOM 745 N N . SER A 1 92 ? -0.252 9.620 6.854 1.00 95.00 92 SER A N 1
ATOM 746 C CA . SER A 1 92 ? -1.076 9.532 8.054 1.00 95.00 92 SER A CA 1
ATOM 747 C C . SER A 1 92 ? -1.987 10.746 8.175 1.00 95.00 92 SER A C 1
ATOM 749 O O . SER A 1 92 ? -1.601 11.865 7.855 1.00 95.00 92 SER A O 1
ATOM 751 N N . ILE A 1 93 ? -3.213 10.514 8.627 1.00 93.94 93 ILE A N 1
ATOM 752 C CA . ILE A 1 93 ? -4.242 11.518 8.884 1.00 93.94 93 ILE A CA 1
ATOM 753 C C . ILE A 1 93 ? -4.702 11.280 10.317 1.00 93.94 93 ILE A C 1
ATOM 755 O O . ILE A 1 93 ? -5.223 10.209 10.626 1.00 93.94 93 ILE A O 1
ATOM 759 N N . THR A 1 94 ? -4.483 12.247 11.204 1.00 91.56 94 THR A N 1
ATOM 760 C CA . THR A 1 94 ? -4.779 12.082 12.638 1.00 91.56 94 THR A CA 1
ATOM 761 C C . THR A 1 94 ? -6.281 12.054 12.904 1.00 91.56 94 THR A C 1
ATOM 763 O O . THR A 1 94 ? -6.743 11.320 13.773 1.00 91.56 94 THR A O 1
ATOM 766 N N . ASN A 1 95 ? -7.043 12.839 12.143 1.00 89.38 95 ASN A N 1
ATOM 767 C CA . ASN A 1 95 ? -8.492 12.915 12.240 1.00 89.38 95 ASN A CA 1
ATOM 768 C C . ASN A 1 95 ? -9.097 12.751 10.845 1.00 89.38 95 ASN A C 1
ATOM 770 O O . ASN A 1 95 ? -8.933 13.619 9.993 1.00 89.38 95 ASN A O 1
ATOM 774 N N . LYS A 1 96 ? -9.837 11.662 10.616 1.00 84.00 96 LYS A N 1
ATOM 775 C CA . LYS A 1 96 ? -10.520 11.381 9.340 1.00 84.00 96 LYS A CA 1
ATOM 776 C C . LYS A 1 96 ? -11.426 12.515 8.829 1.00 84.00 96 LYS A C 1
ATOM 778 O O . LYS A 1 96 ? -11.701 12.562 7.634 1.00 84.00 96 LYS A O 1
ATOM 783 N N . ASN A 1 97 ? -11.906 13.392 9.715 1.00 86.25 97 ASN A N 1
ATOM 784 C CA . ASN A 1 97 ? -12.754 14.535 9.367 1.00 86.25 97 ASN A CA 1
ATOM 785 C C . ASN A 1 97 ? -11.942 15.797 9.016 1.00 86.25 97 ASN A C 1
ATOM 787 O O . ASN A 1 97 ? -12.515 16.760 8.514 1.00 86.25 97 ASN A O 1
ATOM 791 N N . ASP A 1 98 ? -10.629 15.798 9.263 1.00 85.56 98 ASP A N 1
ATOM 792 C CA . ASP A 1 98 ? -9.708 16.890 8.947 1.00 85.56 98 ASP A CA 1
ATOM 793 C C . ASP A 1 98 ? -8.555 16.393 8.062 1.00 85.56 98 ASP A C 1
ATOM 795 O O . ASP A 1 98 ? -7.478 15.999 8.525 1.00 85.56 98 ASP A O 1
ATOM 799 N N . LEU A 1 99 ? -8.776 16.449 6.749 1.00 77.31 99 LEU A N 1
ATOM 800 C CA . LEU A 1 99 ? -7.772 16.066 5.756 1.00 77.31 99 LEU A CA 1
ATOM 801 C C . LEU A 1 99 ? -6.572 17.028 5.708 1.00 77.31 99 LEU A C 1
ATOM 803 O O . LEU A 1 99 ? -5.540 16.654 5.159 1.00 77.31 99 LEU A O 1
ATOM 807 N N . GLN A 1 100 ? -6.658 18.229 6.301 1.00 78.38 100 GLN A N 1
ATOM 808 C CA . GLN A 1 100 ? -5.512 19.146 6.386 1.00 78.38 100 GLN A CA 1
ATOM 809 C C . GLN A 1 100 ? -4.438 18.625 7.348 1.00 78.38 100 GLN A C 1
ATOM 811 O O . GLN A 1 100 ? -3.274 19.001 7.233 1.00 78.38 100 GLN A O 1
ATOM 816 N N . SER A 1 101 ? -4.806 17.713 8.255 1.00 79.12 101 SER A N 1
ATOM 817 C CA . SER A 1 101 ? -3.872 17.040 9.162 1.00 79.12 101 SER A CA 1
ATOM 818 C C . SER A 1 101 ? -2.989 15.984 8.484 1.00 79.12 101 SER A C 1
ATOM 820 O O . SER A 1 101 ? -2.162 15.358 9.154 1.00 79.12 101 SER A O 1
ATOM 822 N N . ALA A 1 102 ? -3.150 15.769 7.174 1.00 87.50 102 ALA A N 1
ATOM 823 C CA . ALA A 1 102 ? -2.408 14.756 6.448 1.00 87.50 102 ALA A CA 1
ATOM 824 C C . ALA A 1 102 ? -0.898 15.043 6.436 1.00 87.50 102 ALA A C 1
ATOM 826 O O . ALA A 1 102 ? -0.438 16.097 5.992 1.00 87.50 102 ALA A O 1
ATOM 827 N N . LYS A 1 103 ? -0.113 14.061 6.877 1.00 91.19 103 LYS A N 1
ATOM 828 C CA . LYS A 1 103 ? 1.344 14.019 6.733 1.00 91.19 103 LYS A CA 1
ATOM 829 C C . LYS A 1 103 ? 1.706 12.980 5.687 1.00 91.19 103 LYS A C 1
ATOM 831 O O . LYS A 1 103 ? 1.120 11.902 5.673 1.00 91.19 103 LYS A O 1
ATOM 836 N N . ILE A 1 104 ? 2.692 13.292 4.852 1.00 91.94 104 ILE A N 1
ATOM 837 C CA . ILE A 1 104 ? 3.181 12.418 3.785 1.00 91.94 104 ILE A CA 1
ATOM 838 C C . ILE A 1 104 ? 4.697 12.250 3.883 1.00 91.94 104 ILE A C 1
ATOM 840 O O . ILE A 1 104 ? 5.415 13.211 4.158 1.00 91.94 104 ILE A O 1
ATOM 844 N N . GLY A 1 105 ? 5.172 11.028 3.655 1.00 93.50 105 GLY A N 1
ATOM 845 C CA . GLY A 1 105 ? 6.585 10.698 3.506 1.00 93.50 105 GLY A CA 1
ATOM 846 C C . GLY A 1 105 ? 6.804 9.956 2.194 1.00 93.50 105 GLY A C 1
ATOM 847 O O . GLY A 1 105 ? 6.218 8.896 1.986 1.00 93.50 105 GLY A O 1
ATOM 848 N N . TYR A 1 106 ? 7.627 10.514 1.309 1.00 95.06 106 TYR A N 1
ATOM 849 C CA . TYR A 1 106 ? 8.004 9.873 0.048 1.00 95.06 106 TYR A CA 1
ATOM 850 C C . TYR A 1 106 ? 9.191 8.935 0.255 1.00 95.06 106 TYR A C 1
ATOM 852 O O . TYR A 1 106 ? 10.062 9.197 1.086 1.00 95.06 106 TYR A O 1
ATOM 860 N N . SER A 1 107 ? 9.244 7.856 -0.523 1.00 95.56 107 SER A N 1
ATOM 861 C CA . SER A 1 107 ? 10.395 6.960 -0.511 1.00 95.56 107 SER A CA 1
ATOM 862 C C . SER A 1 107 ? 11.653 7.650 -1.044 1.00 95.56 107 SER A C 1
ATOM 864 O O . SER A 1 107 ? 11.628 8.356 -2.053 1.00 95.56 107 SER A O 1
ATOM 866 N N . ASN A 1 108 ? 12.793 7.347 -0.422 1.00 94.25 108 ASN A N 1
ATOM 867 C CA . ASN A 1 108 ? 14.112 7.758 -0.905 1.00 94.25 108 ASN A CA 1
ATOM 868 C C . ASN A 1 108 ? 14.619 6.897 -2.083 1.00 94.25 108 ASN A C 1
ATOM 870 O O . ASN A 1 108 ? 15.722 7.120 -2.581 1.00 94.25 108 ASN A O 1
ATOM 874 N N . GLY A 1 109 ? 13.838 5.910 -2.541 1.00 94.88 109 GLY A N 1
ATOM 875 C CA . GLY A 1 109 ? 14.194 5.045 -3.668 1.00 94.88 109 GLY A CA 1
ATOM 876 C C . GLY A 1 109 ? 15.134 3.895 -3.326 1.00 94.88 109 GLY A C 1
ATOM 877 O O . GLY A 1 109 ? 15.763 3.348 -4.226 1.00 94.88 109 GLY A O 1
ATOM 878 N N . ASN A 1 110 ? 15.256 3.530 -2.048 1.00 94.25 110 ASN A N 1
ATOM 879 C CA . ASN A 1 110 ? 16.040 2.361 -1.649 1.00 94.25 110 ASN A CA 1
ATOM 880 C C . ASN A 1 110 ? 15.312 1.051 -2.009 1.00 94.25 110 ASN A C 1
ATOM 882 O O . ASN A 1 110 ? 14.116 1.050 -2.310 1.00 94.25 110 ASN A O 1
ATOM 886 N N . GLN A 1 111 ? 16.029 -0.073 -1.944 1.00 94.75 111 GLN A N 1
ATOM 887 C CA . GLN A 1 111 ? 15.493 -1.386 -2.317 1.00 94.75 111 GLN A CA 1
ATOM 888 C C . GLN A 1 111 ? 14.258 -1.816 -1.517 1.00 94.75 111 GLN A C 1
ATOM 890 O O . GLN A 1 111 ? 13.442 -2.545 -2.056 1.00 94.75 111 GLN A O 1
ATOM 895 N N . TYR A 1 112 ? 14.055 -1.291 -0.306 1.00 95.44 112 TYR A N 1
ATOM 896 C CA . TYR A 1 112 ? 12.954 -1.649 0.592 1.00 95.44 112 TYR A CA 1
ATOM 897 C C . TYR A 1 112 ? 11.698 -0.784 0.414 1.00 95.44 112 TYR A C 1
ATOM 899 O O . TYR A 1 112 ? 10.837 -0.791 1.285 1.00 95.44 112 TYR A O 1
ATOM 907 N N . SER A 1 113 ? 11.576 -0.012 -0.673 1.00 96.69 113 SER A N 1
ATOM 908 C CA . SER A 1 113 ? 10.453 0.926 -0.853 1.00 96.69 113 SER A CA 1
ATOM 909 C C . SER A 1 113 ? 9.091 0.218 -0.818 1.00 96.69 113 SER A C 1
ATOM 911 O O . SER A 1 113 ? 8.167 0.702 -0.165 1.00 96.69 113 SER A O 1
ATOM 913 N N . ILE A 1 114 ? 8.984 -0.923 -1.504 1.00 97.81 114 ILE A N 1
ATOM 914 C CA . ILE A 1 114 ? 7.812 -1.808 -1.559 1.00 97.81 114 ILE A CA 1
ATOM 915 C C . ILE A 1 114 ? 8.303 -3.247 -1.391 1.00 97.81 114 ILE A C 1
ATOM 917 O O . ILE A 1 114 ? 9.290 -3.615 -2.023 1.00 97.81 114 ILE A O 1
ATOM 921 N N . ARG A 1 115 ? 7.634 -4.071 -0.579 1.00 96.50 115 ARG A N 1
ATOM 922 C CA . ARG A 1 115 ? 8.057 -5.462 -0.327 1.00 96.50 115 ARG A CA 1
ATOM 923 C C . ARG A 1 115 ? 6.940 -6.4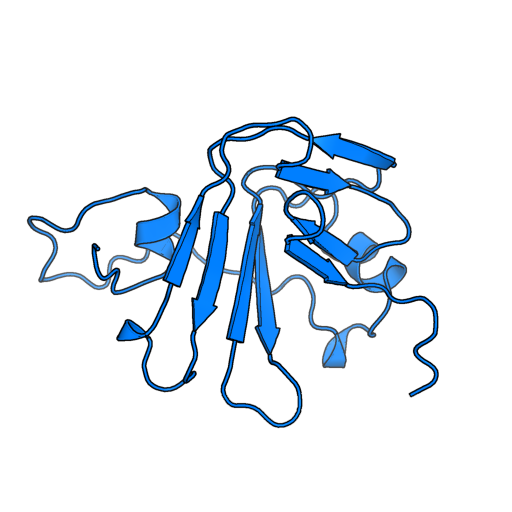36 -0.687 1.00 96.50 115 ARG A C 1
ATOM 925 O O . ARG A 1 115 ? 5.865 -6.392 -0.098 1.00 96.50 115 ARG A O 1
ATOM 932 N N . CYS A 1 116 ? 7.173 -7.301 -1.669 1.00 96.38 116 CYS A N 1
ATOM 933 C CA . CYS A 1 116 ? 6.147 -8.162 -2.262 1.00 96.38 116 CYS A CA 1
ATOM 934 C C . CYS A 1 116 ? 6.183 -9.595 -1.706 1.00 96.38 116 CYS A C 1
ATOM 936 O O . CYS A 1 116 ? 6.256 -10.550 -2.477 1.00 96.38 116 CYS A O 1
ATOM 938 N N . TYR A 1 117 ? 6.155 -9.754 -0.382 1.00 95.75 117 TYR A N 1
ATOM 939 C CA . TYR A 1 117 ? 6.139 -11.078 0.249 1.00 95.75 117 TYR A CA 1
ATOM 940 C C . TYR A 1 117 ? 4.753 -11.709 0.195 1.00 95.75 117 TYR A C 1
ATOM 942 O O . TYR A 1 117 ? 3.785 -11.102 0.636 1.00 95.75 117 TYR A O 1
ATOM 950 N N . SER A 1 118 ? 4.682 -12.942 -0.297 1.00 94.94 118 SER A N 1
ATOM 951 C CA . SER A 1 118 ? 3.449 -13.700 -0.551 1.00 94.94 118 SER A CA 1
ATOM 952 C C . SER A 1 118 ? 2.619 -14.013 0.704 1.00 94.94 118 SER A C 1
ATOM 954 O O . SER A 1 118 ? 1.431 -14.340 0.623 1.00 94.94 118 SER A O 1
ATOM 956 N N . ASN A 1 119 ? 3.237 -13.936 1.882 1.00 93.31 119 ASN A N 1
ATOM 957 C CA . ASN A 1 119 ? 2.626 -14.242 3.173 1.00 93.31 119 ASN A CA 1
ATOM 958 C C . ASN A 1 119 ? 2.293 -13.001 4.018 1.00 93.31 119 ASN A C 1
ATOM 960 O O . ASN A 1 119 ? 1.830 -13.141 5.153 1.00 93.31 119 ASN A O 1
ATOM 964 N N . ILE A 1 120 ? 2.517 -11.796 3.494 1.00 92.50 120 ILE A N 1
ATOM 965 C CA . ILE A 1 120 ? 2.289 -10.521 4.183 1.00 92.50 120 ILE A CA 1
ATOM 966 C C . ILE A 1 120 ? 1.353 -9.672 3.322 1.00 92.50 120 ILE A C 1
ATOM 968 O O . ILE A 1 120 ? 1.298 -9.819 2.115 1.00 92.50 120 ILE A O 1
ATOM 972 N N . GLY A 1 121 ? 0.571 -8.787 3.937 1.00 94.00 121 GLY A N 1
ATOM 973 C CA . GLY A 1 121 ? -0.244 -7.840 3.180 1.00 94.00 121 GLY A CA 1
ATOM 974 C C . GLY A 1 121 ? 0.576 -6.729 2.527 1.00 94.00 121 GLY A C 1
ATOM 975 O O . GLY A 1 121 ? 1.756 -6.892 2.223 1.00 94.00 121 GLY A O 1
ATOM 976 N N . PRO A 1 122 ? -0.022 -5.540 2.370 1.00 95.94 122 PRO A N 1
ATOM 977 C CA . PRO A 1 122 ? 0.727 -4.352 2.004 1.00 95.94 122 PRO A CA 1
ATOM 978 C C . PRO A 1 122 ? 1.947 -4.151 2.900 1.00 95.94 122 PRO A C 1
ATOM 980 O O . PRO A 1 122 ? 1.812 -4.152 4.127 1.00 95.94 122 PRO A O 1
ATOM 983 N N . TYR A 1 123 ? 3.106 -3.933 2.282 1.00 96.88 123 TYR A N 1
ATOM 984 C CA . TYR A 1 123 ? 4.358 -3.677 2.981 1.00 96.88 123 TYR A CA 1
ATOM 985 C C . TYR A 1 123 ? 5.146 -2.553 2.292 1.00 96.88 123 TYR A C 1
ATOM 987 O O . TYR A 1 123 ? 5.654 -2.701 1.179 1.00 96.88 123 TYR A O 1
ATOM 995 N N . PHE A 1 124 ? 5.230 -1.416 2.981 1.00 97.31 124 PHE A N 1
ATOM 996 C CA . PHE A 1 124 ? 5.969 -0.223 2.590 1.00 97.31 124 PHE A CA 1
ATOM 997 C C . PHE A 1 124 ? 7.209 -0.031 3.466 1.00 97.31 124 PHE A C 1
ATOM 999 O O . PHE A 1 124 ? 7.136 -0.138 4.696 1.00 97.31 124 PHE A O 1
ATOM 1006 N N . GLY A 1 125 ? 8.321 0.321 2.823 1.00 94.62 125 GLY A N 1
ATOM 1007 C CA . GLY A 1 125 ? 9.546 0.722 3.503 1.00 94.62 125 GLY A CA 1
ATOM 1008 C C . GLY A 1 125 ? 10.216 -0.381 4.328 1.00 94.62 125 GLY A C 1
ATOM 1009 O O . GLY A 1 125 ? 9.853 -1.562 4.307 1.00 94.62 125 GLY A O 1
ATOM 1010 N N . ALA A 1 126 ? 11.203 0.022 5.125 1.00 89.56 126 ALA A N 1
ATOM 1011 C CA . ALA A 1 126 ? 11.923 -0.867 6.033 1.00 89.56 126 ALA A CA 1
ATOM 1012 C C . ALA A 1 126 ? 11.181 -0.987 7.376 1.00 89.56 126 ALA A C 1
ATOM 1014 O O . ALA A 1 126 ? 11.709 -0.600 8.412 1.00 89.56 126 ALA A O 1
ATOM 1015 N N . HIS A 1 127 ? 9.970 -1.563 7.341 1.00 86.50 127 HIS A N 1
ATOM 1016 C CA . HIS A 1 127 ? 9.027 -1.695 8.473 1.00 86.50 127 HIS A CA 1
ATOM 1017 C C . HIS A 1 127 ? 8.196 -0.443 8.798 1.00 86.50 127 HIS A C 1
ATOM 1019 O O . HIS A 1 127 ? 7.657 -0.348 9.898 1.00 86.50 127 HIS A O 1
ATOM 1025 N N . ASP A 1 128 ? 8.024 0.473 7.843 1.00 92.06 128 ASP A N 1
ATOM 1026 C CA . ASP A 1 128 ? 7.224 1.683 8.067 1.00 92.06 128 ASP A CA 1
ATOM 1027 C C . ASP A 1 128 ? 5.724 1.363 8.171 1.00 92.06 128 ASP A C 1
ATOM 1029 O O . ASP A 1 128 ? 5.049 1.790 9.107 1.00 92.06 128 ASP A O 1
ATOM 1033 N N . ILE A 1 129 ? 5.196 0.576 7.225 1.00 93.44 129 ILE A N 1
ATOM 1034 C CA . ILE A 1 129 ? 3.828 0.044 7.269 1.00 93.44 129 ILE A CA 1
ATOM 1035 C C . ILE A 1 129 ? 3.860 -1.392 6.765 1.00 93.44 129 ILE A C 1
ATOM 1037 O O . ILE A 1 129 ? 4.233 -1.630 5.619 1.00 93.44 129 ILE A O 1
ATOM 1041 N N . TYR A 1 130 ? 3.415 -2.339 7.588 1.00 92.75 130 TYR A N 1
ATOM 1042 C CA . TYR A 1 130 ? 3.167 -3.708 7.151 1.00 92.75 130 TYR A CA 1
ATOM 1043 C C . TYR A 1 130 ? 1.950 -4.299 7.861 1.00 92.75 130 TYR A C 1
ATOM 1045 O O . TYR A 1 130 ? 1.714 -4.023 9.038 1.00 92.75 130 TYR A O 1
ATOM 1053 N N . ILE A 1 131 ? 1.170 -5.110 7.143 1.00 89.12 131 ILE A N 1
ATOM 1054 C CA . ILE A 1 131 ? 0.068 -5.881 7.729 1.00 89.12 131 ILE A CA 1
ATOM 1055 C C . ILE A 1 131 ? 0.495 -7.338 7.825 1.00 89.12 131 ILE A C 1
ATOM 1057 O O . ILE A 1 131 ? 0.571 -8.045 6.819 1.00 89.12 131 ILE A O 1
ATOM 1061 N N . ASN A 1 132 ? 0.757 -7.776 9.052 1.00 83.25 132 ASN A N 1
ATOM 1062 C CA . ASN A 1 132 ? 0.974 -9.178 9.353 1.00 83.25 132 ASN A CA 1
ATOM 1063 C C . ASN A 1 132 ? -0.368 -9.868 9.638 1.00 83.25 132 ASN A C 1
ATOM 1065 O O . ASN A 1 132 ? -1.194 -9.354 10.393 1.00 83.25 132 ASN A O 1
ATOM 1069 N N . TYR A 1 133 ? -0.566 -11.036 9.036 1.00 80.00 133 TYR A N 1
ATOM 1070 C CA . TYR A 1 133 ? -1.752 -11.866 9.237 1.00 80.00 133 TYR A CA 1
ATOM 1071 C C . TYR A 1 133 ? -1.491 -13.083 10.137 1.00 80.00 133 TYR A C 1
ATOM 1073 O O . TYR A 1 133 ? -2.436 -13.780 10.501 1.00 80.00 133 TYR A O 1
ATOM 1081 N N . TYR A 1 134 ? -0.237 -13.340 10.526 1.00 68.62 134 TYR A N 1
ATOM 1082 C CA . TYR A 1 134 ? 0.101 -14.374 11.501 1.00 68.62 134 TYR A CA 1
ATOM 1083 C C . TYR A 1 134 ? -0.395 -13.966 12.897 1.00 68.62 134 TYR A C 1
ATOM 1085 O O . TYR A 1 134 ? 0.041 -12.954 13.440 1.00 68.62 134 TYR A O 1
ATOM 1093 N N . GLY A 1 135 ? -1.291 -14.770 13.482 1.00 57.44 135 GLY A N 1
ATOM 1094 C CA . GLY A 1 135 ? -1.774 -14.605 14.862 1.00 57.44 135 GLY A CA 1
ATOM 1095 C C . GLY A 1 135 ? -3.168 -13.992 15.022 1.00 57.44 135 GLY A C 1
ATOM 1096 O O . GLY A 1 135 ? -3.640 -13.888 16.151 1.00 57.44 135 GLY A O 1
ATOM 1097 N N . ASN A 1 136 ? -3.854 -13.637 13.931 1.00 52.84 136 ASN A N 1
ATOM 1098 C CA . ASN A 1 136 ? -5.223 -13.118 13.998 1.00 52.84 136 ASN A CA 1
ATOM 1099 C C . ASN A 1 136 ? -6.232 -14.271 14.142 1.00 52.84 13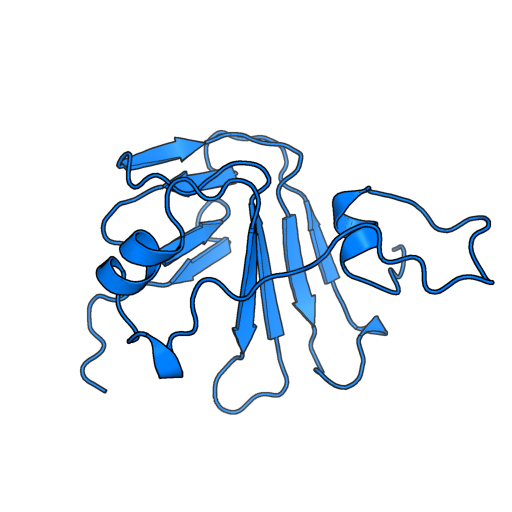6 ASN A C 1
ATOM 1101 O O . ASN A 1 136 ? -6.874 -14.676 13.176 1.00 52.84 136 ASN A O 1
ATOM 1105 N N . ASN A 1 137 ? -6.339 -14.804 15.359 1.00 42.38 137 ASN A N 1
ATOM 1106 C CA . ASN A 1 137 ? -7.547 -15.472 15.837 1.00 42.38 137 ASN A CA 1
ATOM 1107 C C . ASN A 1 137 ? -8.434 -14.377 16.452 1.00 42.38 137 ASN A C 1
ATOM 1109 O O . ASN A 1 137 ? -8.408 -14.195 17.669 1.00 42.38 137 ASN A O 1
ATOM 1113 N N . ASP A 1 138 ? -9.103 -13.579 15.617 1.00 45.69 138 ASP A N 1
ATOM 1114 C CA . ASP A 1 138 ? -10.184 -12.711 16.112 1.00 45.69 138 ASP A CA 1
ATOM 1115 C C . ASP A 1 138 ? -11.383 -13.567 16.557 1.00 45.69 138 ASP A C 1
ATOM 1117 O O . ASP A 1 138 ? -11.721 -14.532 15.829 1.00 45.69 138 ASP A O 1
#

Organism: NCBI:txid658196

Sequence (138 aa):
MSTFKHPYNWIDKIEIQNYDNVRYTPYKFNLLYCASRDGNTAAAFHKKCDNKGANIVVIKIKNSDQIIGGYNPLEWNSSDTDRATKDSFIFSITNKNDLQSAKIGYSNGNQYSIRCYSNIGPYFGAHDIYINYYGNND

Foldseek 3Di:
DQQDPDVVCLQVVDRDDDDPDDPDDVDDDDDQDDCVVQNVFLQSQCVRFAPPAKDKAWDDDPPFQKIKIKIDRGGQHQPQFFQFDQSIKIWMARHVVDSSSIDMDTDPRDRRQWGRHSGWHTGGGPPPDTHHPPPPPD